Protein AF-A0A969YKR9-F1 (afdb_monomer_lite)

Radius of gyration: 18.07 Å; chains: 1; bounding box: 39×32×46 Å

Secondary structure (DSSP, 8-state):
--HHHHHHHHHHHHHHHHHGGGGGGGS-HHHHHHHHHHHHHHHHHHHHHHIIIIIHHHHHHHS-HHHHHHHHHHHHHHHHHHHHHHT--

Sequence (89 aa):
MDTFGWIILGGLLMSAIALVGSLTIVLRPATLEHLILPLVSLAAGTLLGGAVFHMFPSGFAALSPIEGGVWLLTGFASFLALEQFLHWH

pLDDT: mean 92.89, std 7.74, range [45.09, 97.88]

Foldseek 3Di:
DDPVVVVVVVVVVVVVVVCVVVVVVVDDPVVSVVVCVVVVCVVVVVVVCCCPVPVLVVLCVVDPPVVSVVVVVVVVVVVVVVVVVVPDD

Structure (mmCIF, N/CA/C/O backbone):
data_AF-A0A969YKR9-F1
#
_entry.id   AF-A0A969YKR9-F1
#
loop_
_atom_site.group_PDB
_atom_site.id
_atom_site.type_symbol
_atom_site.label_atom_id
_atom_site.label_alt_id
_atom_site.label_comp_id
_atom_site.label_asym_id
_atom_site.label_entity_id
_atom_site.label_seq_id
_atom_site.pdbx_PDB_ins_code
_atom_site.Cartn_x
_atom_site.Cartn_y
_atom_site.Cartn_z
_atom_site.occupancy
_atom_site.B_iso_or_equiv
_atom_site.auth_seq_id
_atom_site.auth_comp_id
_atom_site.auth_asym_id
_atom_site.auth_atom_id
_atom_site.pdbx_PDB_model_num
ATOM 1 N N . MET A 1 1 ? 17.521 -24.655 4.732 1.00 64.75 1 MET A N 1
ATOM 2 C CA . MET A 1 1 ? 16.044 -24.640 4.754 1.00 64.75 1 MET A CA 1
ATOM 3 C C . MET A 1 1 ? 15.589 -24.401 3.333 1.00 64.75 1 MET A C 1
ATOM 5 O O . MET A 1 1 ? 16.112 -23.479 2.716 1.00 64.75 1 MET A O 1
ATOM 9 N N . ASP A 1 2 ? 14.692 -25.231 2.813 1.00 89.06 2 ASP A N 1
ATOM 10 C CA . ASP A 1 2 ? 14.219 -25.111 1.431 1.00 89.06 2 ASP A CA 1
ATOM 11 C C . ASP A 1 2 ? 13.366 -23.847 1.252 1.00 89.06 2 ASP A C 1
ATOM 13 O O . ASP A 1 2 ? 12.698 -23.410 2.193 1.00 89.06 2 ASP A O 1
ATOM 17 N N . THR A 1 3 ? 13.354 -23.270 0.045 1.00 93.56 3 THR A N 1
ATOM 18 C CA . THR A 1 3 ? 12.549 -22.081 -0.310 1.00 93.56 3 THR A CA 1
ATOM 19 C C . THR A 1 3 ? 11.086 -22.233 0.105 1.00 93.56 3 THR A C 1
ATOM 21 O O . THR A 1 3 ? 10.472 -21.296 0.607 1.00 93.56 3 THR A O 1
ATOM 24 N N . PHE A 1 4 ? 10.545 -23.444 -0.031 1.00 94.62 4 PHE A N 1
ATOM 25 C CA . PHE A 1 4 ? 9.192 -23.772 0.404 1.00 94.62 4 PHE A CA 1
ATOM 26 C C . PHE A 1 4 ? 8.988 -23.563 1.914 1.00 94.62 4 PHE A C 1
ATOM 28 O O . PHE A 1 4 ? 7.994 -22.969 2.323 1.00 94.62 4 PHE A O 1
ATOM 35 N N . GLY A 1 5 ? 9.954 -23.966 2.744 1.00 97.00 5 GLY A N 1
ATOM 36 C CA . GLY A 1 5 ? 9.897 -23.758 4.192 1.00 97.00 5 GLY A CA 1
ATOM 37 C C . GLY A 1 5 ? 9.855 -22.276 4.576 1.00 97.00 5 GLY A C 1
ATOM 38 O O . GLY A 1 5 ? 9.105 -21.902 5.476 1.00 97.00 5 GLY A O 1
ATOM 39 N N . TRP A 1 6 ? 10.590 -21.420 3.857 1.00 95.81 6 TRP A N 1
ATOM 40 C CA . TRP A 1 6 ? 10.544 -19.965 4.053 1.00 95.81 6 TRP A CA 1
ATOM 41 C C . TRP A 1 6 ? 9.199 -19.353 3.667 1.00 95.81 6 TRP A C 1
ATOM 43 O O . TRP A 1 6 ? 8.709 -18.483 4.385 1.00 95.81 6 TRP A O 1
ATOM 53 N N . ILE A 1 7 ? 8.582 -19.822 2.579 1.00 96.25 7 ILE A N 1
ATOM 54 C CA . ILE A 1 7 ? 7.248 -19.365 2.161 1.00 96.25 7 ILE A CA 1
ATOM 55 C C . ILE A 1 7 ? 6.212 -19.708 3.236 1.00 96.25 7 ILE A C 1
ATOM 57 O O . ILE A 1 7 ? 5.436 -18.841 3.638 1.00 96.25 7 ILE A O 1
ATOM 61 N N . ILE A 1 8 ? 6.230 -20.944 3.747 1.00 97.19 8 ILE A N 1
ATOM 62 C CA . ILE A 1 8 ? 5.298 -21.379 4.796 1.00 97.19 8 ILE A CA 1
ATOM 63 C C . ILE A 1 8 ? 5.513 -20.582 6.083 1.00 97.19 8 ILE A C 1
ATOM 65 O O . ILE A 1 8 ? 4.555 -20.041 6.634 1.00 97.19 8 ILE A O 1
ATOM 69 N N . LEU A 1 9 ? 6.759 -20.464 6.550 1.00 97.06 9 LEU A N 1
ATOM 70 C CA . LEU A 1 9 ? 7.062 -19.719 7.771 1.00 97.06 9 LEU A CA 1
ATOM 71 C C . LEU A 1 9 ? 6.673 -18.241 7.637 1.00 97.06 9 LEU A C 1
ATOM 73 O O . LEU A 1 9 ? 6.034 -17.696 8.534 1.00 97.06 9 LEU A O 1
ATOM 77 N N . GLY A 1 10 ? 7.004 -17.608 6.510 1.00 96.88 10 GLY A N 1
ATOM 78 C CA . GLY A 1 10 ? 6.618 -16.227 6.227 1.00 96.88 10 GLY A CA 1
ATOM 79 C C . GLY A 1 10 ? 5.100 -16.042 6.227 1.00 96.88 10 GLY A C 1
ATOM 80 O O . GLY A 1 10 ? 4.598 -15.107 6.848 1.00 96.88 10 GLY A O 1
ATOM 81 N N . GLY A 1 11 ? 4.359 -16.967 5.613 1.00 96.81 11 GLY A N 1
ATOM 82 C CA . GLY A 1 11 ? 2.896 -16.958 5.625 1.00 96.81 11 GLY A CA 1
ATOM 83 C C . GLY A 1 11 ? 2.304 -17.096 7.030 1.00 96.81 11 GLY A C 1
ATOM 84 O O . GLY A 1 11 ? 1.388 -16.352 7.389 1.00 96.81 11 GLY A O 1
ATOM 85 N N . LEU A 1 12 ? 2.851 -17.995 7.856 1.00 97.81 12 LEU A N 1
ATOM 86 C CA . LEU A 1 12 ? 2.421 -18.166 9.249 1.00 97.81 12 LEU A CA 1
ATOM 87 C C . LEU A 1 12 ? 2.698 -16.914 10.088 1.00 97.81 12 LEU A C 1
ATOM 89 O O . LEU A 1 12 ? 1.828 -16.483 10.844 1.00 97.81 12 LEU A O 1
ATOM 93 N N . LEU A 1 13 ? 3.869 -16.295 9.923 1.00 97.88 13 LEU A N 1
ATOM 94 C CA . LEU A 1 13 ? 4.218 -15.055 10.619 1.00 97.88 13 LEU A CA 1
ATOM 95 C C . LEU A 1 13 ? 3.314 -13.893 10.194 1.00 97.88 13 LEU A C 1
ATOM 97 O O . LEU A 1 13 ? 2.788 -13.188 11.053 1.00 97.88 13 LEU A O 1
ATOM 101 N N . MET A 1 14 ? 3.066 -13.726 8.893 1.00 96.62 14 MET A N 1
ATOM 102 C CA . MET A 1 14 ? 2.133 -12.707 8.396 1.00 96.62 14 MET A CA 1
ATOM 103 C C . MET A 1 14 ? 0.711 -12.935 8.915 1.00 96.62 14 MET A C 1
ATOM 105 O O . MET A 1 14 ? 0.045 -11.981 9.312 1.00 96.62 14 MET A O 1
ATOM 109 N N . SER A 1 15 ? 0.265 -14.191 8.986 1.00 96.44 15 SER A N 1
ATOM 110 C CA . SER A 1 15 ? -1.041 -14.541 9.558 1.00 96.44 15 SER A CA 1
ATOM 111 C C . SER A 1 15 ? -1.119 -14.197 11.047 1.00 96.44 15 SER A C 1
ATOM 113 O O . SER A 1 15 ? -2.128 -13.663 11.499 1.00 96.44 15 SER A O 1
ATOM 115 N N . ALA A 1 16 ? -0.047 -14.438 11.808 1.00 96.75 16 ALA A N 1
ATOM 116 C CA . ALA A 1 16 ? 0.029 -14.056 13.216 1.00 96.75 16 ALA A CA 1
ATOM 117 C C . ALA A 1 16 ? -0.038 -12.529 13.405 1.00 96.75 16 ALA A C 1
ATOM 119 O O . ALA A 1 16 ? -0.744 -12.060 14.296 1.00 96.75 16 ALA A O 1
ATOM 120 N N . ILE A 1 17 ? 0.629 -11.752 12.541 1.00 95.25 17 ILE A N 1
ATOM 121 C CA . ILE A 1 17 ? 0.541 -10.281 12.545 1.00 95.25 17 ILE A CA 1
ATOM 122 C C . ILE A 1 17 ? -0.889 -9.831 12.224 1.00 95.25 17 ILE A C 1
ATOM 124 O O . ILE A 1 17 ? -1.440 -8.996 12.938 1.00 95.25 17 ILE A O 1
ATOM 128 N N . ALA A 1 18 ? -1.522 -10.409 11.200 1.00 93.50 18 ALA A N 1
ATOM 129 C CA . ALA A 1 18 ? -2.907 -10.094 10.851 1.00 93.50 18 ALA A CA 1
ATOM 130 C C . ALA A 1 18 ? -3.880 -10.414 12.001 1.00 93.50 18 ALA A C 1
ATOM 132 O O . ALA A 1 18 ? -4.823 -9.659 12.249 1.00 93.50 18 ALA A O 1
ATOM 133 N N . LEU A 1 19 ? -3.616 -11.484 12.760 1.00 95.19 19 LEU A N 1
ATOM 134 C CA . LEU A 1 19 ? -4.431 -11.882 13.906 1.00 95.19 19 LEU A CA 1
ATOM 135 C C . LEU A 1 19 ? -4.403 -10.853 15.045 1.00 95.19 19 LEU A C 1
ATOM 137 O O . LEU A 1 19 ? -5.368 -10.780 15.803 1.00 95.19 19 LEU A O 1
ATOM 141 N N . VAL A 1 20 ? -3.374 -10.002 15.146 1.00 94.00 20 VAL A N 1
ATOM 142 C CA . VAL A 1 20 ? -3.345 -8.895 16.123 1.00 94.00 20 VAL A CA 1
ATOM 143 C C . VAL A 1 20 ? -4.550 -7.964 15.941 1.00 94.00 20 VAL A C 1
ATOM 145 O O . VAL A 1 20 ? -5.093 -7.462 16.925 1.00 94.00 20 VAL A O 1
ATOM 148 N N . GLY A 1 21 ? -5.046 -7.812 14.708 1.00 89.44 21 GLY A N 1
ATOM 149 C CA . GLY A 1 21 ? -6.268 -7.061 14.416 1.00 89.44 21 GLY A CA 1
ATOM 150 C C . GLY A 1 21 ? -7.510 -7.588 15.148 1.00 89.44 21 GLY A C 1
ATOM 151 O O . GLY A 1 21 ? -8.413 -6.807 15.436 1.00 89.44 21 GLY A O 1
ATOM 152 N N . SER A 1 22 ? -7.546 -8.868 15.542 1.00 92.31 22 SER A N 1
ATOM 153 C CA . SER A 1 22 ? -8.660 -9.446 16.317 1.00 92.31 22 SER A CA 1
ATOM 154 C C . SER A 1 22 ? -8.851 -8.800 17.693 1.00 92.31 22 SER A C 1
ATOM 156 O O . SER A 1 22 ? -9.957 -8.838 18.231 1.00 92.31 22 SER A O 1
ATOM 158 N N . LEU A 1 23 ? -7.829 -8.120 18.235 1.00 90.19 23 LEU A N 1
ATOM 159 C CA . LEU A 1 23 ? -7.947 -7.354 19.480 1.00 90.19 23 LEU A CA 1
ATOM 160 C C . LEU A 1 23 ? -9.023 -6.255 19.388 1.00 90.19 23 LEU A C 1
ATOM 162 O O . LEU A 1 23 ? -9.604 -5.874 20.404 1.00 90.19 23 LEU A O 1
ATOM 166 N N . THR A 1 24 ? -9.343 -5.794 18.174 1.00 88.81 24 THR A N 1
ATOM 167 C CA . THR A 1 24 ? -10.421 -4.822 17.927 1.00 88.81 24 THR A CA 1
ATOM 168 C C . THR A 1 24 ? -11.803 -5.322 18.356 1.00 88.81 24 THR A C 1
ATOM 170 O O . THR A 1 24 ? -12.636 -4.499 18.721 1.00 88.81 24 THR A O 1
ATOM 173 N N . ILE A 1 25 ? -12.031 -6.643 18.417 1.00 89.19 25 ILE A N 1
ATOM 174 C CA . ILE A 1 25 ? -13.308 -7.253 18.838 1.00 89.19 25 ILE A CA 1
ATOM 175 C C . ILE A 1 25 ? -13.633 -6.933 20.306 1.00 89.19 25 ILE A C 1
ATOM 177 O O . ILE A 1 25 ? -14.798 -6.850 20.685 1.00 89.19 25 ILE A O 1
ATOM 181 N N . VAL A 1 26 ? -12.610 -6.738 21.143 1.00 92.56 26 VAL A N 1
ATOM 182 C CA . VAL A 1 26 ? -12.773 -6.461 22.581 1.00 92.56 26 VAL A CA 1
ATOM 183 C C . VAL A 1 26 ? -12.909 -4.952 22.858 1.00 92.56 26 VAL A C 1
ATOM 185 O O . VAL A 1 26 ? -13.278 -4.548 23.963 1.00 92.56 26 VAL A O 1
ATOM 188 N N . LEU A 1 27 ? -12.626 -4.093 21.871 1.00 90.69 27 LEU A N 1
ATOM 189 C CA . LEU A 1 27 ? -12.692 -2.639 22.028 1.00 90.69 27 LEU A CA 1
ATOM 190 C C . LEU A 1 27 ? -14.137 -2.129 22.023 1.00 90.69 27 LEU A C 1
ATOM 192 O O . LEU A 1 27 ? -15.024 -2.662 21.362 1.00 90.69 27 LEU A O 1
ATOM 196 N N . ARG A 1 28 ? -14.372 -1.029 22.747 1.00 94.06 28 ARG A N 1
ATOM 197 C CA . ARG A 1 28 ? -15.665 -0.333 22.719 1.00 94.06 28 ARG A CA 1
ATOM 198 C C . ARG A 1 28 ? -15.841 0.398 21.379 1.00 94.06 28 ARG A C 1
ATOM 200 O O . ARG A 1 28 ? -14.858 0.962 20.892 1.00 94.06 28 ARG A O 1
ATOM 207 N N . PRO A 1 29 ? -17.075 0.511 20.843 1.00 91.31 29 PRO A N 1
ATOM 208 C CA . PRO A 1 29 ? -17.335 1.161 19.554 1.00 91.31 29 PRO A CA 1
ATOM 209 C C . PRO A 1 29 ? -16.744 2.572 19.435 1.00 91.31 29 PRO A C 1
ATOM 211 O O . PRO A 1 29 ? -16.074 2.875 18.455 1.00 91.31 29 PRO A O 1
ATOM 214 N N . ALA A 1 30 ? -16.887 3.399 20.478 1.00 92.12 30 ALA A N 1
ATOM 215 C CA . ALA A 1 30 ? -16.352 4.762 20.489 1.00 92.12 30 ALA A CA 1
ATOM 216 C C . ALA A 1 30 ? -14.820 4.811 20.341 1.00 92.12 30 ALA A C 1
ATOM 218 O O . ALA A 1 30 ? -14.288 5.692 19.672 1.00 92.12 30 ALA A O 1
ATOM 219 N N . THR A 1 31 ? -14.093 3.865 20.946 1.00 91.38 31 THR A N 1
ATOM 220 C CA . THR A 1 31 ? -12.629 3.784 20.817 1.00 91.38 31 THR A CA 1
ATOM 221 C C . THR A 1 31 ? -12.229 3.297 19.429 1.00 91.38 31 THR A C 1
ATOM 223 O O . THR A 1 31 ? -11.274 3.814 18.854 1.00 91.38 31 THR A O 1
ATOM 226 N N . LEU A 1 32 ? -12.965 2.323 18.887 1.00 91.50 32 LEU A N 1
ATOM 227 C CA . LEU A 1 32 ? -12.709 1.781 17.558 1.00 91.50 32 LEU A CA 1
ATOM 228 C C . LEU A 1 32 ? -12.887 2.854 16.476 1.00 91.50 32 LEU A C 1
ATOM 230 O O . LEU A 1 32 ? -12.016 2.997 15.626 1.00 91.50 32 LEU A O 1
ATOM 234 N N . GLU A 1 33 ? -13.948 3.655 16.550 1.00 91.31 33 GLU A N 1
ATOM 235 C CA . GLU A 1 33 ? -14.220 4.738 15.596 1.00 91.31 33 GLU A CA 1
ATOM 236 C C . GLU A 1 33 ? -13.078 5.768 15.537 1.00 91.31 33 GLU A C 1
ATOM 238 O O . GLU A 1 33 ? -12.630 6.150 14.456 1.00 91.31 33 GLU A O 1
ATOM 243 N N . HIS A 1 34 ? -12.518 6.135 16.694 1.00 92.19 34 HIS A N 1
ATOM 244 C CA . HIS A 1 34 ? -11.372 7.047 16.765 1.00 92.19 34 HIS A CA 1
ATOM 245 C C . HIS A 1 34 ? -10.068 6.415 16.259 1.00 92.19 34 HIS A C 1
ATOM 247 O O . HIS A 1 34 ? -9.184 7.128 15.786 1.00 92.19 34 HIS A O 1
ATOM 253 N N . LEU A 1 35 ? -9.927 5.092 16.368 1.00 92.69 35 LEU A N 1
ATOM 254 C CA . LEU A 1 35 ? -8.714 4.370 15.989 1.00 92.69 35 LEU A CA 1
ATOM 255 C C . LEU A 1 35 ? -8.703 3.967 14.505 1.00 92.69 35 LEU A C 1
ATOM 257 O O . LEU A 1 35 ? -7.635 3.927 13.896 1.00 92.69 35 LEU A O 1
ATOM 261 N N . ILE A 1 36 ? -9.867 3.703 13.904 1.00 92.38 36 ILE A N 1
ATOM 262 C CA . ILE A 1 36 ? -9.976 3.304 12.493 1.00 92.38 36 ILE A CA 1
ATOM 263 C C . ILE A 1 36 ? -9.360 4.368 11.581 1.00 92.38 36 ILE A C 1
ATOM 265 O O . ILE A 1 36 ? -8.556 4.023 10.722 1.00 92.38 36 ILE A O 1
ATOM 269 N N . LEU A 1 37 ? -9.672 5.652 11.779 1.00 92.00 37 LEU A N 1
ATOM 270 C CA . LEU A 1 37 ? -9.174 6.734 10.918 1.00 92.00 37 LEU A CA 1
ATOM 271 C C . LEU A 1 37 ? -7.631 6.791 10.817 1.00 92.00 37 LEU A C 1
ATOM 273 O O . LEU A 1 37 ? -7.101 6.741 9.699 1.00 92.00 37 LEU A O 1
ATOM 277 N N . PRO A 1 38 ? -6.866 6.856 11.926 1.00 94.94 38 PRO A N 1
ATOM 278 C CA . PRO A 1 38 ? -5.408 6.845 11.850 1.00 94.94 38 PRO A CA 1
ATOM 279 C C . PRO A 1 38 ? -4.849 5.504 11.350 1.00 94.94 38 PRO A C 1
ATOM 281 O O . PRO A 1 38 ? -3.877 5.505 10.599 1.00 94.94 38 PRO A O 1
ATOM 284 N N . LEU A 1 39 ? -5.459 4.363 11.691 1.00 93.94 39 LEU A N 1
ATOM 285 C CA . LEU A 1 39 ? -4.981 3.059 11.212 1.00 93.94 39 LEU A CA 1
ATOM 286 C C . LEU A 1 39 ? -5.194 2.870 9.705 1.00 93.94 39 LEU A C 1
ATOM 288 O O . LEU A 1 39 ? -4.294 2.391 9.017 1.00 93.94 39 LEU A O 1
ATOM 292 N N . VAL A 1 40 ? -6.352 3.271 9.180 1.00 94.44 40 VAL A N 1
ATOM 293 C CA . VAL A 1 40 ? -6.664 3.193 7.747 1.00 94.44 40 VAL A CA 1
ATOM 294 C C . VAL A 1 40 ? -5.790 4.159 6.961 1.00 94.44 40 VAL A C 1
ATOM 296 O O . VAL A 1 40 ? -5.238 3.765 5.938 1.00 94.44 40 VAL A O 1
ATOM 299 N N . SER A 1 41 ? -5.596 5.392 7.442 1.00 96.00 41 SER A N 1
ATOM 300 C CA . SER A 1 41 ? -4.696 6.338 6.768 1.00 96.00 41 SER A CA 1
ATOM 301 C C . SER A 1 41 ? -3.244 5.848 6.753 1.00 96.00 41 SER A C 1
ATOM 303 O O . SER A 1 41 ? -2.577 5.961 5.724 1.00 96.00 41 SER A O 1
ATOM 305 N N . LEU A 1 42 ? -2.771 5.2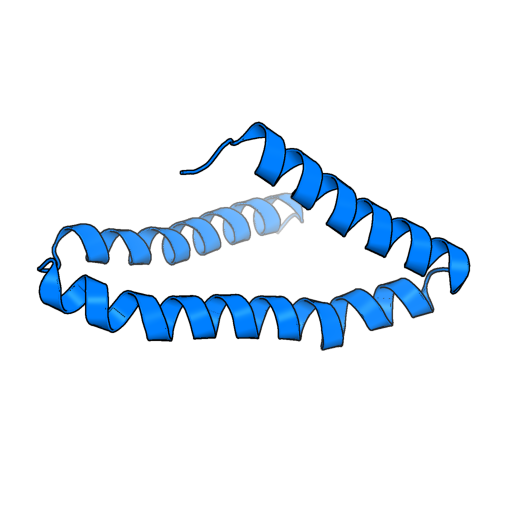20 7.836 1.00 96.12 42 LEU A N 1
ATOM 306 C CA . LEU A 1 42 ? -1.452 4.590 7.883 1.00 96.12 42 LEU A CA 1
ATOM 307 C C . LEU A 1 42 ? -1.349 3.409 6.903 1.00 96.12 42 LEU A C 1
ATOM 309 O O . LEU A 1 42 ? -0.381 3.316 6.147 1.00 96.12 42 LEU A O 1
ATOM 313 N N . ALA A 1 43 ? -2.343 2.520 6.876 1.00 95.00 43 ALA A N 1
ATOM 314 C CA . ALA A 1 43 ? -2.368 1.378 5.964 1.00 95.00 43 ALA A CA 1
ATOM 315 C C . ALA A 1 43 ? -2.407 1.828 4.493 1.00 95.00 43 ALA A C 1
ATOM 317 O O . ALA A 1 43 ? -1.577 1.405 3.692 1.00 95.00 43 ALA A O 1
ATOM 318 N N . ALA A 1 44 ? -3.307 2.749 4.143 1.00 96.38 44 ALA A N 1
ATOM 319 C CA . ALA A 1 44 ? -3.404 3.297 2.793 1.00 96.38 44 ALA A CA 1
ATOM 320 C C . ALA A 1 44 ? -2.111 4.018 2.381 1.00 96.38 44 ALA A C 1
ATOM 322 O O . ALA A 1 44 ? -1.604 3.798 1.281 1.00 96.38 44 ALA A O 1
ATOM 323 N N . GLY A 1 45 ? -1.535 4.828 3.275 1.00 96.25 45 GLY A N 1
ATOM 324 C CA . GLY A 1 45 ? -0.287 5.547 3.025 1.00 96.25 45 GLY A CA 1
ATOM 325 C C . GLY A 1 45 ? 0.911 4.619 2.816 1.00 96.25 45 GLY A C 1
ATOM 326 O O . GLY A 1 45 ? 1.693 4.828 1.890 1.00 96.25 45 GLY A O 1
ATOM 327 N N . THR A 1 46 ? 1.047 3.569 3.629 1.00 96.31 46 THR A N 1
ATOM 328 C CA . THR A 1 46 ? 2.141 2.590 3.489 1.00 96.31 46 THR A CA 1
ATOM 329 C C . THR A 1 46 ? 2.010 1.749 2.220 1.00 96.31 46 THR A C 1
ATOM 331 O O . THR A 1 46 ? 3.010 1.547 1.531 1.00 96.31 46 THR A O 1
ATOM 334 N N . LEU A 1 47 ? 0.796 1.321 1.854 1.00 96.06 47 LEU A N 1
ATOM 335 C CA . LEU A 1 47 ? 0.546 0.605 0.598 1.00 96.06 47 LEU A CA 1
ATOM 336 C C 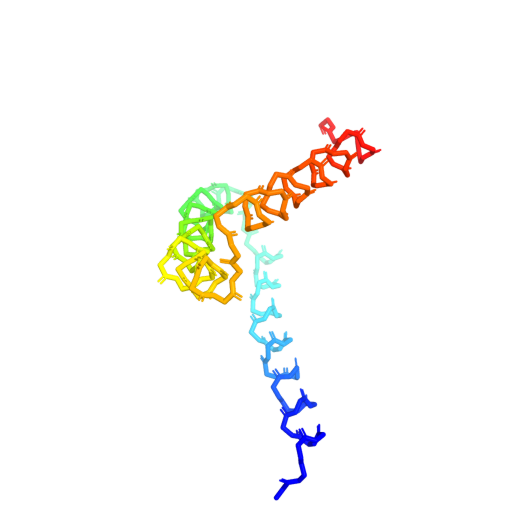. LEU A 1 47 ? 0.830 1.485 -0.623 1.00 96.06 47 LEU A C 1
ATOM 338 O O . LEU A 1 47 ? 1.519 1.050 -1.546 1.00 96.06 47 LEU A O 1
ATOM 342 N N . LEU A 1 48 ? 0.360 2.736 -0.614 1.00 96.44 48 LEU A N 1
ATOM 343 C CA . LEU A 1 48 ? 0.612 3.682 -1.701 1.00 96.44 48 LEU A CA 1
ATOM 344 C C . LEU A 1 48 ? 2.102 4.028 -1.809 1.00 96.44 48 LEU A C 1
ATOM 346 O O . LEU A 1 48 ? 2.652 4.033 -2.908 1.00 96.44 48 LEU A O 1
ATOM 350 N N . GLY A 1 49 ? 2.780 4.241 -0.679 1.00 96.38 49 GLY A N 1
ATOM 351 C CA . GLY A 1 49 ? 4.226 4.446 -0.635 1.00 96.38 49 GLY A CA 1
ATOM 352 C C . GLY A 1 49 ? 5.003 3.246 -1.182 1.00 96.38 49 GLY A C 1
ATOM 353 O O . GLY A 1 49 ? 5.875 3.418 -2.030 1.00 96.38 49 GLY A O 1
ATOM 354 N N . GLY A 1 50 ? 4.657 2.024 -0.770 1.00 96.00 50 GLY A N 1
ATOM 355 C CA . GLY A 1 50 ? 5.267 0.801 -1.300 1.00 96.00 50 GLY A CA 1
ATOM 356 C C . GLY A 1 50 ? 5.060 0.650 -2.810 1.00 96.00 50 GLY A C 1
ATOM 357 O O . GLY A 1 50 ? 6.003 0.341 -3.541 1.00 96.00 50 GLY A O 1
ATOM 358 N N . ALA A 1 51 ? 3.859 0.951 -3.303 1.00 95.69 51 ALA A N 1
ATOM 359 C CA . ALA A 1 51 ? 3.573 0.924 -4.730 1.00 95.69 51 ALA A CA 1
ATOM 360 C C . ALA A 1 51 ? 4.414 1.957 -5.502 1.00 95.69 51 ALA A C 1
ATOM 362 O O . ALA A 1 51 ? 5.123 1.592 -6.439 1.00 95.69 51 ALA A O 1
ATOM 363 N N . VAL A 1 52 ? 4.394 3.226 -5.085 1.00 95.81 52 VAL A N 1
ATOM 364 C CA . VAL A 1 52 ? 5.040 4.334 -5.812 1.00 95.81 52 VAL A CA 1
ATOM 365 C C . VAL A 1 52 ? 6.564 4.295 -5.713 1.00 95.81 52 VAL A C 1
ATOM 367 O O . VAL A 1 52 ? 7.237 4.563 -6.705 1.00 95.81 52 VAL A O 1
ATOM 370 N N . PHE A 1 53 ? 7.126 3.966 -4.548 1.00 95.62 53 PHE A N 1
ATOM 371 C CA . PHE A 1 53 ? 8.578 4.008 -4.341 1.00 95.62 53 PHE A CA 1
ATOM 372 C C . PHE A 1 53 ? 9.286 2.694 -4.683 1.00 95.62 53 PHE A C 1
ATOM 374 O O . PHE A 1 53 ? 10.470 2.729 -5.009 1.00 95.62 53 PHE A O 1
ATOM 381 N N . HIS A 1 54 ? 8.593 1.549 -4.649 1.00 94.12 54 HIS A N 1
ATOM 382 C CA . HIS A 1 54 ? 9.209 0.249 -4.945 1.00 94.12 54 HIS A CA 1
ATOM 383 C C . HIS A 1 54 ? 8.626 -0.435 -6.184 1.00 94.12 54 HIS A C 1
ATOM 385 O O . HIS A 1 54 ? 9.384 -0.814 -7.080 1.00 94.12 54 HIS A O 1
ATOM 391 N N . MET A 1 55 ? 7.304 -0.605 -6.269 1.00 94.25 55 MET A N 1
ATOM 392 C CA . MET A 1 55 ? 6.697 -1.430 -7.327 1.00 94.25 55 MET A CA 1
ATOM 393 C C . MET A 1 55 ? 6.693 -0.734 -8.693 1.00 94.25 55 MET A C 1
ATOM 395 O O . MET A 1 55 ? 7.073 -1.341 -9.690 1.00 94.25 55 MET A O 1
ATOM 399 N N . PHE A 1 56 ? 6.302 0.540 -8.761 1.00 94.12 56 PHE A N 1
ATOM 400 C CA . PHE A 1 56 ? 6.244 1.267 -10.030 1.00 94.12 56 PHE A CA 1
ATOM 401 C C . PHE A 1 56 ? 7.635 1.454 -10.644 1.00 94.12 56 PHE A C 1
ATOM 403 O O . PHE A 1 56 ? 7.794 1.100 -11.811 1.00 94.12 56 PHE A O 1
ATOM 410 N N . PRO A 1 57 ? 8.667 1.923 -9.913 1.00 94.06 57 PRO A N 1
ATOM 411 C CA . PRO A 1 57 ? 9.983 2.133 -10.504 1.00 94.06 57 PRO A CA 1
ATOM 412 C C . PRO A 1 57 ? 10.598 0.827 -11.008 1.00 94.06 57 PRO A C 1
ATOM 414 O O . PRO A 1 57 ? 11.163 0.803 -12.096 1.00 94.06 57 PRO A O 1
ATOM 417 N N . SER A 1 58 ? 10.442 -0.271 -10.258 1.00 94.12 58 SER A N 1
ATOM 418 C CA . SER A 1 58 ? 10.930 -1.587 -10.688 1.00 94.12 58 SER A CA 1
ATOM 419 C C . SER A 1 58 ? 10.172 -2.120 -11.908 1.00 94.12 58 SER A C 1
ATOM 421 O O . SER A 1 58 ? 10.803 -2.631 -12.832 1.00 94.12 58 SER A O 1
ATOM 423 N N . GLY A 1 59 ? 8.850 -1.936 -11.967 1.00 93.94 59 GLY A N 1
ATOM 424 C CA . GLY A 1 59 ? 8.035 -2.305 -13.126 1.00 93.94 59 GLY A CA 1
ATOM 425 C C . GLY A 1 59 ? 8.388 -1.511 -14.386 1.00 93.94 59 GLY A C 1
ATOM 426 O O . GLY A 1 59 ? 8.631 -2.105 -15.433 1.00 93.94 59 GLY A O 1
ATOM 427 N N . PHE A 1 60 ? 8.484 -0.182 -14.289 1.00 94.19 60 PHE A N 1
ATOM 428 C CA . PHE A 1 60 ? 8.849 0.687 -15.418 1.00 94.19 60 PHE A CA 1
ATOM 429 C C . PHE A 1 60 ? 10.321 0.565 -15.836 1.00 94.19 60 PHE A C 1
ATOM 431 O O . PHE A 1 60 ? 10.658 0.928 -16.958 1.00 94.19 60 PHE A O 1
ATOM 438 N N . ALA A 1 61 ? 11.199 0.055 -14.968 1.00 95.19 61 ALA A N 1
ATOM 439 C CA . ALA A 1 61 ? 12.565 -0.300 -15.348 1.00 95.19 61 ALA A CA 1
ATOM 440 C C . ALA A 1 61 ? 12.634 -1.631 -16.119 1.00 95.19 61 ALA A C 1
ATOM 442 O O . ALA A 1 61 ? 13.540 -1.821 -16.928 1.00 95.19 61 ALA A O 1
ATOM 443 N N . ALA A 1 62 ? 11.700 -2.552 -15.863 1.00 95.81 62 ALA A N 1
ATOM 444 C CA . ALA A 1 62 ? 11.659 -3.873 -16.491 1.00 95.81 62 ALA A CA 1
ATOM 445 C C . ALA A 1 62 ? 10.821 -3.926 -17.783 1.00 95.81 62 ALA A C 1
ATOM 447 O O . ALA A 1 62 ? 10.984 -4.851 -18.576 1.00 95.81 62 ALA A O 1
ATOM 448 N N . LEU A 1 63 ? 9.922 -2.962 -17.989 1.00 95.44 63 LEU A N 1
ATOM 449 C CA . LEU A 1 63 ? 8.968 -2.910 -19.100 1.00 95.44 63 LEU A CA 1
ATOM 450 C C . LEU A 1 63 ? 9.139 -1.620 -19.904 1.00 95.44 63 LEU A C 1
ATOM 452 O O . LEU A 1 63 ? 9.629 -0.616 -19.386 1.00 95.44 63 LEU A O 1
ATOM 456 N N . SER A 1 64 ? 8.678 -1.601 -21.158 1.00 96.38 64 SER A N 1
ATOM 457 C CA . SER A 1 64 ? 8.576 -0.327 -21.875 1.00 96.38 64 SER A CA 1
ATOM 458 C C . SER A 1 64 ? 7.547 0.602 -21.198 1.00 96.38 64 SER A C 1
ATOM 460 O O . SER A 1 64 ? 6.606 0.120 -20.557 1.00 96.38 64 SER A O 1
ATOM 462 N N . PRO A 1 65 ? 7.657 1.938 -21.352 1.00 93.38 65 PRO A N 1
ATOM 463 C CA . PRO A 1 65 ? 6.726 2.875 -20.718 1.00 93.38 65 PRO A CA 1
ATOM 464 C C . PRO A 1 65 ? 5.252 2.609 -21.056 1.00 93.38 65 PRO A C 1
ATOM 466 O O . PRO A 1 65 ? 4.383 2.750 -20.197 1.00 93.38 65 PRO A O 1
ATOM 469 N N . ILE A 1 66 ? 4.975 2.191 -22.297 1.00 96.19 66 ILE A N 1
ATOM 470 C CA . ILE A 1 66 ? 3.619 1.873 -22.755 1.00 96.19 66 ILE A CA 1
ATOM 471 C C . ILE A 1 66 ? 3.117 0.597 -22.076 1.00 96.19 66 ILE A C 1
ATOM 473 O O . ILE A 1 66 ? 2.025 0.605 -21.519 1.00 96.19 66 ILE A O 1
ATOM 477 N N . GLU A 1 67 ? 3.905 -0.480 -22.068 1.00 95.94 67 GLU A N 1
ATOM 478 C CA . GLU A 1 67 ? 3.511 -1.748 -21.437 1.00 95.94 67 GLU A CA 1
ATOM 479 C C . GLU A 1 67 ? 3.299 -1.593 -19.930 1.00 95.94 67 GLU A C 1
ATOM 481 O O . GLU A 1 67 ? 2.283 -2.048 -19.403 1.00 95.94 67 GLU A O 1
ATOM 486 N N . GLY A 1 68 ? 4.212 -0.903 -19.237 1.00 95.56 68 GLY A N 1
ATOM 487 C CA . GLY A 1 68 ? 4.061 -0.602 -17.814 1.00 95.56 68 GLY A CA 1
ATOM 488 C C . GLY A 1 68 ? 2.795 0.213 -17.533 1.00 95.56 68 GLY A C 1
ATOM 489 O O . GLY A 1 68 ? 2.042 -0.108 -16.613 1.00 95.56 68 GLY A O 1
ATOM 490 N N . GLY A 1 69 ? 2.507 1.214 -18.373 1.00 95.56 69 GLY A N 1
ATOM 491 C CA . GLY A 1 69 ? 1.283 2.010 -18.285 1.00 95.56 69 GLY A CA 1
ATOM 492 C C . GLY A 1 69 ? 0.013 1.184 -18.511 1.00 95.56 69 GLY A C 1
ATOM 493 O O . GLY A 1 69 ? -0.955 1.337 -17.767 1.00 95.56 69 GLY A O 1
ATOM 494 N N . VAL A 1 70 ? 0.024 0.268 -19.486 1.00 97.12 70 VAL A N 1
ATOM 495 C CA . VAL A 1 70 ? -1.097 -0.646 -19.765 1.00 97.12 70 VAL A CA 1
ATOM 496 C C . VAL A 1 70 ? -1.359 -1.569 -18.579 1.00 97.12 70 VAL A C 1
ATOM 498 O O . VAL A 1 70 ? -2.512 -1.705 -18.168 1.00 97.12 70 VAL A O 1
ATOM 501 N N . TRP A 1 71 ? -0.323 -2.171 -17.990 1.00 95.88 71 TRP A N 1
ATOM 502 C CA . TRP A 1 71 ? -0.480 -3.034 -16.815 1.00 95.88 71 TRP A CA 1
ATOM 503 C C . TRP A 1 71 ? -0.978 -2.267 -15.595 1.00 95.88 71 TRP A C 1
ATOM 505 O O . TRP A 1 71 ? -1.862 -2.753 -14.888 1.00 95.88 71 TRP A O 1
ATOM 515 N N . LEU A 1 72 ? -0.470 -1.052 -15.380 1.00 95.88 72 LEU A N 1
ATOM 516 C CA . LEU A 1 72 ? -0.923 -0.190 -14.296 1.00 95.88 72 LEU A CA 1
ATOM 517 C C . LEU A 1 72 ? -2.411 0.154 -14.441 1.00 95.88 72 LEU A C 1
ATOM 519 O O . LEU A 1 72 ? -3.188 -0.051 -13.507 1.00 95.88 72 LEU A O 1
ATOM 523 N N . LEU A 1 73 ? -2.821 0.624 -15.624 1.00 96.88 73 LEU A N 1
ATOM 524 C CA . LEU A 1 73 ? -4.220 0.942 -15.921 1.00 96.88 73 LEU A CA 1
ATOM 525 C C . LEU A 1 73 ? -5.117 -0.289 -15.819 1.00 96.88 73 LEU A C 1
ATOM 527 O O . LEU A 1 73 ? -6.213 -0.197 -15.277 1.00 96.88 73 LEU A O 1
ATOM 531 N N . THR A 1 74 ? -4.645 -1.442 -16.290 1.00 97.38 74 THR A N 1
ATOM 532 C CA . THR A 1 74 ? -5.386 -2.705 -16.203 1.00 97.38 74 THR A CA 1
ATOM 533 C C . THR A 1 74 ? -5.578 -3.131 -14.750 1.00 97.38 74 THR A C 1
ATOM 53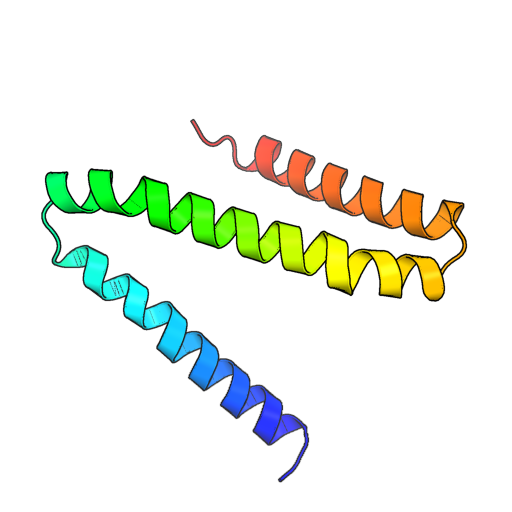5 O O . THR A 1 74 ? -6.669 -3.569 -14.387 1.00 97.38 74 THR A O 1
ATOM 538 N N . GLY A 1 75 ? -4.564 -2.956 -13.896 1.00 95.38 75 GLY A N 1
ATOM 539 C CA . GLY A 1 75 ? -4.672 -3.182 -12.455 1.00 95.38 75 GLY A CA 1
ATOM 540 C C . GLY A 1 75 ? -5.758 -2.312 -11.822 1.00 95.38 75 GLY A C 1
ATOM 541 O O . GLY A 1 75 ? -6.686 -2.841 -11.211 1.00 95.38 75 GLY A O 1
ATOM 542 N N . PHE A 1 76 ? -5.703 -0.993 -12.038 1.00 96.00 76 PHE A N 1
ATOM 543 C CA . PHE 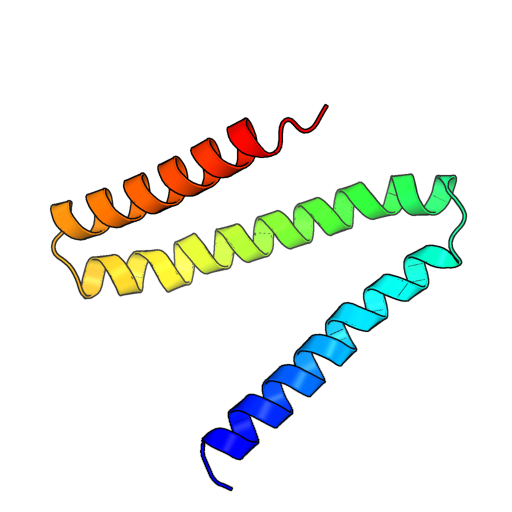A 1 76 ? -6.729 -0.069 -11.536 1.00 96.00 76 PHE A CA 1
ATOM 544 C C . PHE A 1 76 ? -8.125 -0.378 -12.089 1.00 96.00 76 PHE A C 1
ATOM 546 O O . PHE A 1 76 ? -9.081 -0.427 -11.321 1.00 96.00 76 PHE A O 1
ATOM 553 N N . ALA A 1 77 ? -8.254 -0.640 -13.391 1.00 97.19 77 ALA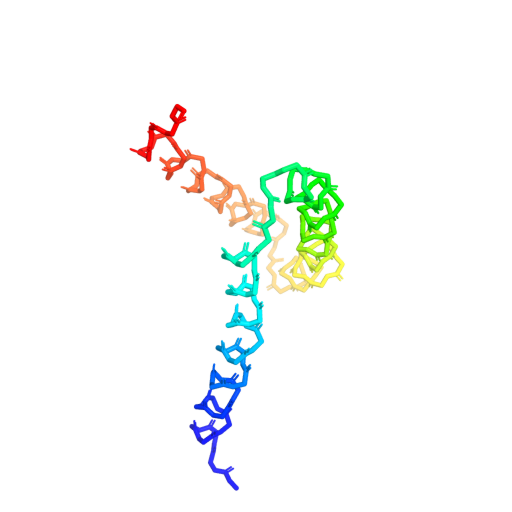 A N 1
ATOM 554 C CA . ALA A 1 77 ? -9.530 -0.977 -14.018 1.00 97.19 77 ALA A CA 1
ATOM 555 C C . ALA A 1 77 ? -10.111 -2.294 -13.479 1.00 97.19 77 ALA A C 1
ATOM 557 O O . ALA A 1 77 ? -11.318 -2.389 -13.278 1.00 97.19 77 ALA A O 1
ATOM 558 N N . SER A 1 78 ? -9.265 -3.290 -13.199 1.00 96.75 78 SER A N 1
ATOM 559 C CA . SER A 1 78 ? -9.696 -4.561 -12.605 1.00 96.75 78 SER A CA 1
ATOM 560 C C . SER A 1 78 ? -10.219 -4.361 -11.183 1.00 96.75 78 SER A C 1
ATOM 562 O O . SER A 1 78 ? -11.276 -4.887 -10.849 1.00 96.75 78 SER A O 1
ATOM 564 N N . PHE A 1 79 ? -9.526 -3.570 -10.356 1.00 93.94 79 PHE A N 1
ATOM 565 C CA . PHE A 1 79 ? -9.998 -3.245 -9.005 1.00 93.94 79 PHE A CA 1
ATOM 566 C C . PHE A 1 79 ? -11.257 -2.374 -9.014 1.00 93.94 79 PHE A C 1
ATOM 568 O O . PHE A 1 79 ? -12.146 -2.615 -8.205 1.00 93.94 79 PHE A O 1
ATOM 575 N N . LEU A 1 80 ? -11.385 -1.443 -9.963 1.00 94.06 80 LEU A N 1
ATOM 576 C CA . LEU A 1 80 ? -12.621 -0.692 -10.175 1.00 94.06 80 LEU A CA 1
ATOM 577 C C . LEU A 1 80 ? -13.772 -1.630 -10.560 1.00 94.06 80 LEU A C 1
ATOM 579 O O . LEU A 1 80 ? -14.859 -1.535 -10.003 1.00 94.06 80 LEU A O 1
ATOM 583 N N . ALA A 1 81 ? -13.546 -2.569 -11.481 1.00 94.75 81 ALA A N 1
ATOM 584 C CA . ALA A 1 81 ? -14.558 -3.552 -11.855 1.00 94.75 81 ALA A CA 1
ATOM 585 C C . ALA A 1 81 ? -14.966 -4.428 -10.660 1.00 94.75 81 ALA A C 1
ATOM 587 O O . ALA A 1 81 ? -16.155 -4.676 -10.475 1.00 94.75 81 ALA A O 1
ATOM 588 N N . LEU A 1 82 ? -14.004 -4.854 -9.830 1.00 93.50 82 LEU A N 1
ATOM 589 C CA . LEU A 1 82 ? -14.274 -5.580 -8.585 1.00 93.50 82 LEU A CA 1
ATOM 590 C C . LEU A 1 82 ? -15.108 -4.742 -7.612 1.00 93.50 82 LEU A C 1
ATOM 592 O O . LEU A 1 82 ? -16.088 -5.253 -7.080 1.00 93.50 82 LEU A O 1
ATOM 596 N N . GLU A 1 83 ? -14.761 -3.469 -7.415 1.00 92.50 83 GLU A N 1
ATOM 597 C CA . GLU A 1 83 ? -15.520 -2.532 -6.580 1.00 92.50 83 GLU A CA 1
ATOM 598 C C . GLU A 1 83 ? -16.973 -2.413 -7.056 1.00 92.50 83 GLU A C 1
ATOM 600 O O . GLU A 1 83 ? -17.896 -2.576 -6.257 1.00 92.50 83 GLU A O 1
ATOM 605 N N . GLN A 1 84 ? -17.188 -2.223 -8.363 1.00 90.75 84 GLN A N 1
ATOM 606 C CA . GLN A 1 84 ? -18.536 -2.178 -8.937 1.00 90.75 84 GLN A CA 1
ATOM 607 C C . GLN A 1 84 ? -19.281 -3.506 -8.755 1.00 90.75 84 GLN A C 1
ATOM 609 O O . GLN A 1 84 ? -20.483 -3.508 -8.511 1.00 90.75 84 GLN A O 1
ATOM 614 N N . PHE A 1 85 ? -18.590 -4.645 -8.842 1.00 90.44 85 PHE A N 1
ATOM 615 C CA . PHE A 1 85 ? -19.210 -5.958 -8.653 1.00 90.44 85 PHE A CA 1
ATOM 616 C C . PHE A 1 85 ? -19.642 -6.198 -7.205 1.00 90.44 85 PHE A C 1
ATOM 618 O O . PHE A 1 85 ? -20.723 -6.739 -6.965 1.00 90.44 85 PHE A O 1
ATOM 625 N N . LEU A 1 86 ? -18.806 -5.786 -6.251 1.00 87.94 86 LEU A N 1
ATOM 626 C CA . LEU A 1 86 ? -19.024 -5.971 -4.819 1.00 87.94 86 LEU A CA 1
ATOM 627 C C . LEU A 1 86 ? -20.160 -5.095 -4.261 1.00 87.94 86 LEU A C 1
ATOM 629 O O . LEU A 1 86 ? -20.580 -5.368 -3.141 1.00 87.94 86 LEU A O 1
ATOM 633 N N . HIS A 1 87 ? -20.682 -4.117 -5.027 1.00 66.69 87 HIS A N 1
ATOM 634 C CA . HIS A 1 87 ? -21.842 -3.269 -4.684 1.00 66.69 87 HIS A CA 1
ATOM 635 C C . HIS A 1 87 ? -21.871 -2.861 -3.205 1.00 66.69 87 HIS A C 1
ATOM 637 O O . HIS A 1 87 ? -22.890 -2.994 -2.523 1.00 66.69 87 HIS A O 1
ATOM 643 N N . TRP A 1 88 ? -20.734 -2.407 -2.681 1.00 63.00 88 TRP A N 1
ATOM 644 C 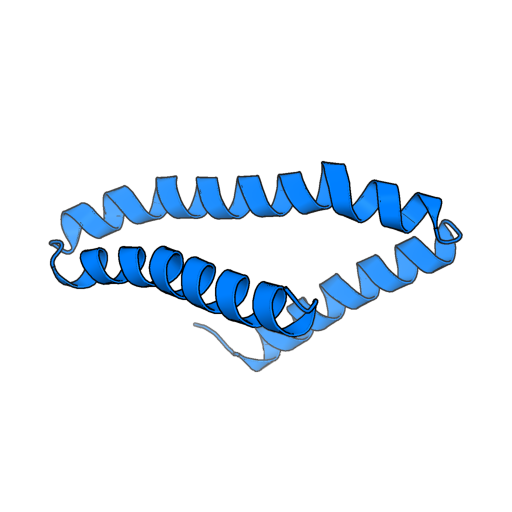CA . TRP A 1 88 ? -20.677 -2.022 -1.282 1.00 63.00 88 TRP A CA 1
ATOM 645 C C . TRP A 1 88 ? -21.399 -0.676 -1.115 1.00 63.00 88 TRP A C 1
ATOM 647 O O . TRP A 1 88 ? -20.933 0.354 -1.603 1.00 63.00 88 TRP A O 1
ATOM 657 N N . HIS A 1 89 ? -22.577 -0.718 -0.487 1.00 45.09 89 HIS A N 1
ATOM 658 C CA . HIS A 1 89 ? -23.253 0.423 0.134 1.00 45.09 89 HIS A CA 1
ATOM 659 C C . HIS A 1 89 ? -22.791 0.586 1.580 1.00 45.09 89 HIS A C 1
ATOM 661 O O . HIS A 1 89 ? -22.613 -0.455 2.256 1.00 45.09 89 HIS A O 1
#